Protein AF-A0A7J4LM65-F1 (afdb_monomer)

Foldseek 3Di:
DDDDDPDQADPQAGPVRDGPPDFADWDKDWPPDVPAPTKIWIDGHPDTDIDGHHDPDQDPPPVPDDPPDGDDDDDD

Radius of gyration: 20.4 Å; Cα contacts (8 Å, |Δi|>4): 83; chains: 1; bounding box: 47×28×53 Å

Solvent-accessible surface area (backbone atoms only — not comparable to full-atom values): 5224 Å² total; per-residue (Å²): 139,86,80,79,73,95,62,72,58,58,98,71,28,32,85,86,74,40,47,86,89,54,77,64,62,72,46,79,46,72,63,76,41,90,88,38,75,38,27,37,37,41,32,51,59,89,46,75,47,78,48,76,40,84,60,95,68,88,60,81,62,65,90,73,57,55,97,89,52,84,85,87,83,87,86,133

Sequence (76 aa):
MNQKPEKLIDNGVRLDGRSPDELRPVKIDVGILNRADGSCYLELGGNKVIAAVYGPREVHPRHMQNSTSAVVRYRY

Nearest PDB structures (foldseek):
  2ba0-assembly1_E  TM=9.674E-01  e=5.938E-06  Archaeoglobus fulgidus
  3m85-assembly1_D  TM=9.780E-01  e=6.310E-06  Archaeoglobus fulgidus
  8xie-assembly1_D  TM=9.525E-01  e=4.414E-05  Thermoplasma acidophilum DSM 1728
  2pnz-assembly1_A  TM=9.837E-01  e=5.629E-05  Pyrococcus abyssi
  4ba1-assembly1_B  TM=9.140E-01  e=4.984E-05  Saccharolobus solfataricus

Mean predicted aligned error: 7.29 Å

Structure (mmCIF, N/CA/C/O backbone):
data_AF-A0A7J4LM65-F1
#
_entry.id   AF-A0A7J4LM65-F1
#
loop_
_atom_site.group_PDB
_atom_site.id
_atom_site.type_symbol
_atom_site.label_atom_id
_atom_site.label_alt_id
_atom_site.label_comp_id
_atom_site.label_asym_id
_atom_site.label_entity_id
_atom_site.label_seq_id
_atom_site.pdbx_PDB_ins_code
_atom_site.Cartn_x
_atom_site.Cartn_y
_atom_site.Cartn_z
_atom_site.occupancy
_atom_site.B_iso_or_equiv
_atom_site.auth_seq_id
_atom_site.auth_comp_id
_atom_site.auth_asym_id
_atom_site.auth_atom_id
_atom_site.pdbx_PDB_model_num
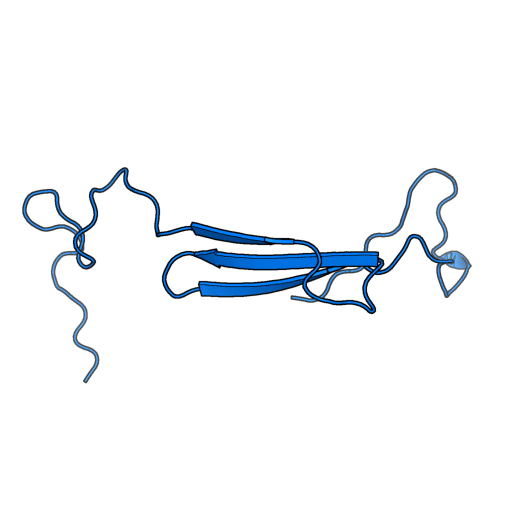ATOM 1 N N . MET A 1 1 ? -25.340 18.867 13.015 1.00 45.97 1 MET A N 1
ATOM 2 C CA . MET 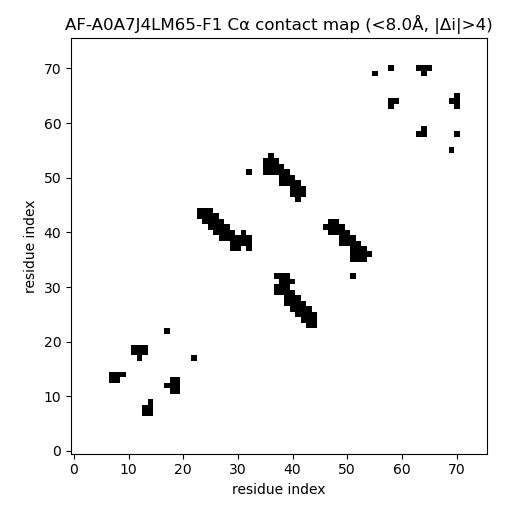A 1 1 ? -24.983 18.982 14.446 1.00 45.97 1 MET A CA 1
ATOM 3 C C . MET A 1 1 ? -23.647 18.294 14.643 1.00 45.97 1 MET A C 1
ATOM 5 O O . MET A 1 1 ? -23.597 17.084 14.523 1.00 45.97 1 MET A O 1
ATOM 9 N N . ASN A 1 2 ? -22.568 19.050 14.846 1.00 50.66 2 ASN A N 1
ATOM 10 C CA . ASN A 1 2 ? -21.236 18.496 15.102 1.00 50.66 2 ASN A CA 1
ATOM 11 C C . ASN A 1 2 ? -20.807 18.999 16.487 1.00 50.66 2 ASN A C 1
ATOM 13 O O . ASN A 1 2 ? -20.117 20.010 16.603 1.00 50.66 2 ASN A O 1
ATOM 17 N N . GLN A 1 3 ? -21.334 18.375 17.543 1.00 64.50 3 GLN A N 1
ATOM 18 C CA . GLN A 1 3 ? -20.868 18.657 18.899 1.00 64.50 3 GLN A CA 1
ATOM 19 C C . GLN A 1 3 ? -19.539 17.925 19.084 1.00 64.50 3 GLN A C 1
ATOM 21 O O . GLN A 1 3 ? -19.472 16.707 18.929 1.00 64.50 3 GLN A O 1
ATOM 26 N N . LYS A 1 4 ? -18.464 18.677 19.337 1.00 69.19 4 LYS A N 1
ATOM 27 C CA . LYS A 1 4 ? -17.175 18.082 19.694 1.00 69.19 4 LYS A CA 1
ATOM 28 C C . LYS A 1 4 ? -17.335 17.373 21.045 1.00 69.19 4 LYS A C 1
ATOM 30 O O . LYS A 1 4 ? -17.872 17.993 21.960 1.00 69.19 4 LYS A O 1
ATOM 35 N N . PRO A 1 5 ? -16.880 16.120 21.186 1.00 74.38 5 PRO A N 1
ATOM 36 C CA . PRO A 1 5 ? -16.924 15.431 22.468 1.00 74.38 5 PRO A CA 1
ATOM 37 C C . PRO A 1 5 ? -15.997 16.132 23.471 1.00 74.38 5 PRO A C 1
ATOM 39 O O . PRO A 1 5 ? -14.871 16.489 23.125 1.00 74.38 5 PRO A O 1
ATOM 42 N N . GLU A 1 6 ? -16.468 16.326 24.705 1.00 77.94 6 GLU A N 1
ATOM 43 C CA . GLU A 1 6 ? -15.703 16.981 25.782 1.00 77.94 6 GLU A CA 1
ATOM 44 C C . GLU A 1 6 ? -14.471 16.171 26.213 1.00 77.94 6 GLU A C 1
ATOM 46 O O . GLU A 1 6 ? -13.473 16.742 26.653 1.00 77.94 6 GLU A O 1
ATOM 51 N N . LYS A 1 7 ? -14.517 14.840 26.066 1.00 80.38 7 LYS A N 1
ATOM 52 C CA . LYS A 1 7 ? -13.419 13.920 26.389 1.00 80.38 7 LYS A CA 1
ATOM 53 C C . LYS A 1 7 ? -13.214 12.915 25.259 1.00 80.38 7 LYS A C 1
ATOM 55 O O . LYS A 1 7 ? -14.173 12.409 24.690 1.00 80.38 7 LYS A O 1
ATOM 60 N N . LEU A 1 8 ? -11.953 12.625 24.938 1.00 81.31 8 LEU A N 1
ATOM 61 C CA . LEU A 1 8 ? -11.568 11.661 23.892 1.00 81.31 8 LEU A CA 1
ATOM 62 C C . LEU A 1 8 ? -11.417 10.225 24.422 1.00 81.31 8 LEU A C 1
ATOM 64 O O . LEU A 1 8 ? -11.438 9.269 23.645 1.00 81.31 8 LEU A O 1
ATOM 68 N N . ILE A 1 9 ? -11.225 10.094 25.733 1.00 84.38 9 ILE A N 1
ATOM 69 C CA . ILE A 1 9 ? -11.066 8.836 26.457 1.00 84.38 9 ILE A CA 1
ATOM 70 C C . ILE A 1 9 ? -11.864 8.987 27.750 1.00 84.38 9 ILE A C 1
ATOM 72 O O . ILE A 1 9 ? -11.689 9.981 28.460 1.00 84.38 9 ILE A O 1
ATOM 76 N N . ASP A 1 10 ? -12.725 8.020 28.043 1.00 84.75 10 ASP A N 1
ATOM 77 C CA . ASP A 1 10 ? -13.477 7.949 29.291 1.00 84.75 10 ASP A CA 1
ATOM 78 C C . ASP A 1 10 ? -13.257 6.581 29.938 1.00 84.75 10 ASP A C 1
ATOM 80 O O . ASP A 1 10 ? -13.362 5.547 29.280 1.00 84.75 10 ASP A O 1
ATOM 84 N N . ASN A 1 11 ? -12.875 6.574 31.215 1.00 82.75 11 ASN A N 1
ATOM 85 C CA . ASN A 1 11 ? -12.571 5.357 31.980 1.00 82.75 11 ASN A CA 1
ATOM 86 C C . ASN A 1 11 ? -11.579 4.392 31.294 1.00 82.75 11 ASN A C 1
ATOM 88 O O . ASN A 1 11 ? -11.697 3.176 31.407 1.00 82.75 11 ASN A O 1
ATOM 92 N N . GLY A 1 12 ? -10.595 4.938 30.568 1.00 81.56 12 GLY A N 1
ATOM 93 C CA . GLY A 1 12 ? -9.580 4.152 29.859 1.00 81.56 12 GLY A CA 1
ATOM 94 C C . GLY A 1 12 ? -10.032 3.583 28.511 1.00 81.56 12 GLY A C 1
ATOM 95 O O . GLY A 1 12 ? -9.231 2.940 27.843 1.00 81.56 12 GLY A O 1
ATOM 96 N N . VAL A 1 13 ? -11.264 3.857 28.072 1.00 86.75 13 VAL A N 1
ATOM 97 C CA . VAL A 1 13 ? -11.801 3.427 26.775 1.00 86.75 13 VAL A CA 1
ATOM 98 C C . VAL A 1 13 ? -11.965 4.642 25.864 1.00 86.75 13 VAL A C 1
ATOM 100 O O . VAL A 1 13 ? -12.400 5.718 26.281 1.00 86.75 13 VAL A O 1
ATOM 103 N N . ARG A 1 14 ? -11.569 4.500 24.601 1.00 87.94 14 ARG A N 1
ATOM 104 C CA . ARG A 1 14 ? -11.724 5.553 23.591 1.00 87.94 14 ARG A CA 1
ATOM 105 C C . ARG A 1 14 ? -13.186 5.687 23.153 1.00 87.94 14 ARG A C 1
ATOM 107 O O . ARG A 1 14 ? -13.980 4.766 23.309 1.00 87.94 14 ARG A O 1
ATOM 114 N N . LEU A 1 15 ? -13.514 6.799 22.494 1.00 85.81 15 LEU A N 1
ATOM 115 C CA . LEU A 1 15 ? -14.849 7.060 21.921 1.00 85.81 15 LEU A CA 1
ATOM 116 C C . LEU A 1 15 ? -15.398 5.944 21.016 1.00 85.81 15 LEU A C 1
ATOM 118 O O . LEU A 1 15 ? -16.607 5.814 20.859 1.00 85.81 15 LEU A O 1
ATOM 122 N N . ASP A 1 16 ? -14.517 5.167 20.393 1.00 81.75 16 ASP A N 1
ATOM 123 C CA . ASP A 1 16 ? -14.852 4.068 19.492 1.00 81.75 16 ASP A CA 1
ATOM 124 C C . ASP A 1 16 ? -14.853 2.685 20.164 1.00 81.75 16 ASP A C 1
ATOM 126 O O . ASP A 1 16 ? -14.904 1.671 19.473 1.00 81.75 16 ASP A O 1
ATOM 130 N N . GLY A 1 17 ? -14.797 2.634 21.500 1.00 86.00 17 GLY A N 1
ATOM 131 C CA . GLY A 1 17 ? -14.870 1.396 22.283 1.00 86.00 17 GLY A CA 1
ATOM 132 C C . GLY A 1 17 ? -13.557 0.615 22.376 1.00 86.00 17 GLY A C 1
ATOM 133 O O . GLY A 1 17 ? -13.539 -0.466 22.954 1.00 86.00 17 GLY A O 1
ATOM 134 N N . ARG A 1 18 ? -12.465 1.151 21.820 1.00 88.19 18 ARG A N 1
ATOM 135 C CA . ARG A 1 18 ? -11.145 0.504 21.774 1.00 88.19 18 ARG A CA 1
ATOM 136 C C . ARG A 1 18 ? -10.246 0.963 22.919 1.00 88.19 18 ARG A C 1
ATOM 138 O O . ARG A 1 18 ? -10.389 2.086 23.416 1.00 88.19 18 ARG A O 1
ATOM 145 N N . SER A 1 19 ? -9.283 0.125 23.293 1.00 89.75 19 SER A N 1
ATOM 146 C CA . SER A 1 19 ? -8.244 0.509 24.262 1.00 89.75 19 SER A CA 1
ATOM 147 C C . SER A 1 19 ? -7.257 1.523 23.650 1.00 89.75 19 SER A C 1
ATOM 149 O O . SER A 1 19 ? -7.146 1.606 22.422 1.00 89.75 19 SER A O 1
ATOM 151 N N . PRO A 1 20 ? -6.517 2.312 24.453 1.00 85.31 20 PRO A N 1
ATOM 152 C CA . PRO A 1 20 ? -5.541 3.278 23.941 1.00 85.31 20 PRO A CA 1
ATOM 153 C C . PRO A 1 20 ? -4.452 2.637 23.069 1.00 85.31 20 PRO A C 1
ATOM 155 O O . PRO A 1 20 ? -4.046 3.240 22.076 1.00 85.31 20 PRO A O 1
ATOM 158 N N . ASP A 1 21 ? -4.063 1.404 23.398 1.00 89.19 21 ASP A N 1
ATOM 159 C CA . ASP A 1 21 ? -3.021 0.631 22.708 1.00 89.19 21 ASP A CA 1
ATOM 160 C C . ASP A 1 21 ? -3.568 -0.270 21.584 1.00 89.19 21 ASP A C 1
ATOM 162 O O . ASP A 1 21 ? -2.821 -0.988 20.920 1.00 89.19 21 ASP A O 1
ATOM 166 N N . GLU A 1 22 ? -4.882 -0.250 21.351 1.00 89.69 22 GLU A N 1
ATOM 167 C CA . GLU A 1 22 ? -5.535 -1.126 20.385 1.00 89.69 22 GLU A CA 1
ATOM 168 C C . GLU A 1 22 ? -5.607 -0.481 18.993 1.00 89.69 22 GLU A C 1
ATOM 170 O O . GLU A 1 22 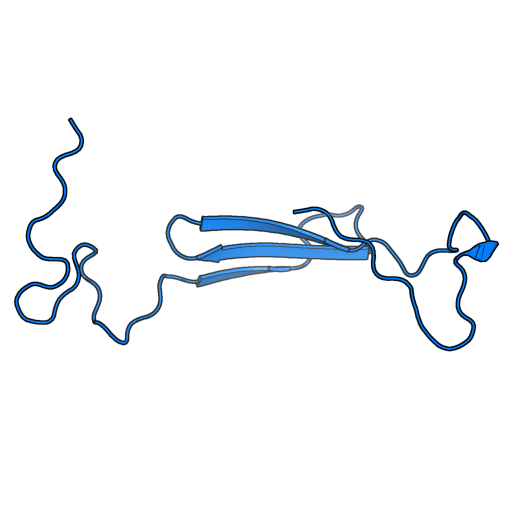? -6.111 0.635 18.792 1.00 89.69 22 GLU A O 1
ATOM 175 N N . LEU A 1 23 ? -5.129 -1.214 17.987 1.00 88.88 23 LEU A N 1
ATOM 176 C CA . LEU A 1 23 ? -5.192 -0.792 16.590 1.00 88.88 23 LEU A CA 1
ATOM 177 C C . LEU A 1 23 ? -6.621 -0.853 16.039 1.00 88.88 23 LEU A C 1
ATOM 179 O O . LEU A 1 23 ? -7.510 -1.511 16.576 1.00 88.88 23 LEU A O 1
ATOM 183 N N . ARG A 1 24 ? -6.887 -0.096 14.968 1.00 92.31 24 ARG A N 1
ATOM 184 C CA . ARG A 1 24 ? -8.165 -0.232 14.248 1.00 92.31 24 ARG A CA 1
ATOM 185 C C . ARG A 1 24 ? -8.165 -1.581 13.529 1.00 92.31 24 ARG A C 1
ATOM 187 O O . ARG A 1 24 ? -7.083 -2.021 13.145 1.00 92.31 24 ARG A O 1
ATOM 194 N N . PRO A 1 25 ? -9.335 -2.192 13.276 1.00 92.44 25 PRO A N 1
ATOM 195 C CA . PRO A 1 25 ? -9.413 -3.385 12.441 1.00 92.44 25 PRO A CA 1
ATOM 196 C C . PRO A 1 25 ? -8.690 -3.160 11.110 1.00 92.44 25 PRO A C 1
ATOM 198 O O . PRO A 1 25 ? -8.965 -2.168 10.427 1.00 92.44 25 PRO A O 1
ATOM 201 N N . VAL A 1 26 ? -7.753 -4.053 10.784 1.00 95.19 26 VAL A N 1
ATOM 202 C CA . VAL A 1 26 ? -6.945 -3.995 9.561 1.00 95.19 26 VAL A CA 1
ATOM 203 C C . VAL A 1 26 ? -7.391 -5.106 8.620 1.00 95.19 26 VAL A C 1
ATOM 205 O O . VAL A 1 26 ? -7.439 -6.268 9.020 1.00 95.19 26 VAL A O 1
ATOM 208 N N . LYS A 1 27 ? -7.667 -4.761 7.363 1.00 95.31 27 LYS A N 1
ATOM 209 C CA . LYS A 1 27 ? -7.892 -5.725 6.282 1.00 95.31 27 LYS A CA 1
ATOM 210 C C . LYS A 1 27 ? -6.932 -5.427 5.140 1.00 95.31 27 LYS A C 1
ATOM 212 O O . LYS A 1 27 ? -6.799 -4.270 4.750 1.00 95.31 27 LYS A O 1
ATOM 217 N N . ILE A 1 28 ? -6.268 -6.455 4.620 1.00 95.62 28 ILE A N 1
ATOM 218 C CA . ILE A 1 28 ? -5.316 -6.329 3.514 1.00 95.62 28 ILE A CA 1
ATOM 219 C C . ILE A 1 28 ? -5.649 -7.394 2.477 1.00 95.62 28 ILE A C 1
ATOM 221 O O . ILE A 1 28 ? -5.555 -8.579 2.782 1.00 95.62 28 ILE A O 1
ATOM 225 N N . ASP A 1 29 ? -5.987 -6.969 1.261 1.00 95.31 29 ASP A N 1
ATOM 226 C CA . ASP A 1 29 ? -6.177 -7.867 0.122 1.00 95.31 29 ASP A CA 1
ATOM 227 C C . ASP A 1 29 ? -5.183 -7.491 -0.989 1.00 95.31 29 ASP A C 1
ATOM 229 O O . ASP A 1 29 ? -5.166 -6.359 -1.477 1.00 95.31 29 ASP A O 1
ATOM 233 N N . VAL A 1 30 ? -4.334 -8.433 -1.399 1.00 94.75 30 VAL A N 1
ATOM 234 C CA . VAL A 1 30 ? -3.325 -8.233 -2.455 1.00 94.75 30 VAL A CA 1
ATOM 235 C C . VAL A 1 30 ? -3.822 -8.740 -3.808 1.00 94.75 30 VAL A C 1
ATOM 237 O O . VAL A 1 30 ? -4.605 -9.682 -3.876 1.00 94.75 30 VAL A O 1
ATOM 240 N N . GLY A 1 31 ? -3.358 -8.126 -4.899 1.00 91.38 31 GLY A N 1
ATOM 241 C CA . GLY A 1 31 ? -3.666 -8.580 -6.261 1.00 91.38 31 GLY A CA 1
ATOM 242 C C . GLY A 1 31 ? -5.092 -8.274 -6.731 1.00 91.38 31 GLY A C 1
ATOM 243 O O . GLY A 1 31 ? -5.586 -8.918 -7.648 1.00 91.38 31 GLY A O 1
ATOM 244 N N . ILE A 1 32 ? -5.760 -7.290 -6.123 1.00 93.19 32 ILE A N 1
ATOM 245 C CA . ILE A 1 32 ? -7.151 -6.931 -6.442 1.00 93.19 32 ILE A CA 1
ATOM 246 C C . ILE A 1 32 ? -7.355 -6.342 -7.851 1.00 93.19 32 ILE A C 1
ATOM 248 O O . ILE A 1 32 ? -8.464 -6.376 -8.381 1.00 93.19 32 ILE A O 1
ATOM 252 N N . LEU A 1 33 ? -6.314 -5.772 -8.465 1.00 91.69 33 LEU A N 1
ATOM 253 C CA . LEU A 1 33 ? -6.366 -5.168 -9.797 1.00 91.69 33 LEU A CA 1
ATOM 254 C C . LEU A 1 33 ? -5.584 -6.014 -10.800 1.00 91.69 33 LEU A C 1
ATOM 256 O O . LEU A 1 33 ? -4.357 -6.016 -10.789 1.00 91.69 33 LEU A O 1
ATOM 260 N N . ASN A 1 34 ? -6.298 -6.608 -11.755 1.00 89.88 34 ASN A N 1
ATOM 261 C CA . ASN A 1 34 ? -5.713 -7.456 -12.803 1.00 89.88 34 ASN A CA 1
ATOM 262 C C . ASN A 1 34 ? -4.793 -6.713 -13.790 1.00 89.88 34 ASN A C 1
ATOM 264 O O . ASN A 1 34 ? -4.020 -7.341 -14.501 1.00 89.88 34 ASN A O 1
ATOM 268 N N . ARG A 1 35 ? -4.922 -5.383 -13.906 1.00 90.12 35 ARG A N 1
ATOM 269 C CA . ARG A 1 35 ? -4.144 -4.566 -14.861 1.00 90.12 35 ARG A CA 1
ATOM 270 C C . ARG A 1 35 ? -2.867 -3.973 -14.269 1.00 90.12 35 ARG A C 1
ATOM 272 O O . ARG A 1 35 ? -2.055 -3.440 -15.022 1.00 90.12 35 ARG A O 1
ATOM 279 N N . ALA A 1 36 ? -2.751 -3.960 -12.945 1.00 91.56 36 ALA A N 1
ATOM 280 C CA . ALA A 1 36 ? -1.586 -3.417 -12.267 1.00 91.56 36 ALA A CA 1
ATOM 281 C C . ALA A 1 36 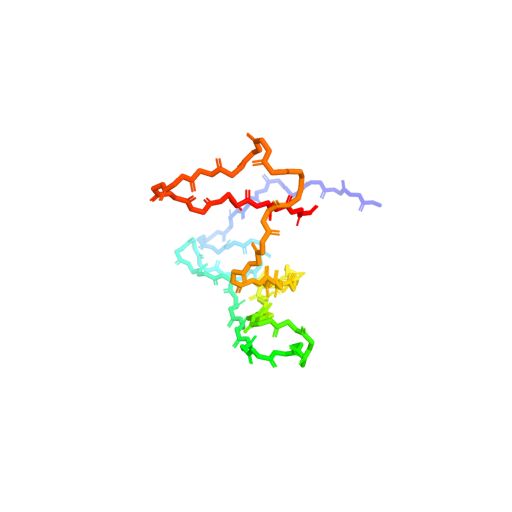? -0.544 -4.518 -12.086 1.00 91.56 36 ALA A C 1
ATOM 283 O O . ALA A 1 36 ? -0.903 -5.669 -11.853 1.00 91.56 36 ALA A O 1
ATOM 284 N N . ASP A 1 37 ? 0.733 -4.148 -12.159 1.00 92.19 37 ASP A N 1
ATOM 285 C CA . ASP A 1 37 ? 1.841 -5.078 -11.919 1.00 92.19 37 ASP A CA 1
ATOM 286 C C . ASP A 1 37 ? 1.863 -5.505 -10.437 1.00 92.19 37 ASP A C 1
ATOM 288 O O . ASP A 1 37 ? 2.156 -6.649 -10.100 1.00 92.19 37 ASP A O 1
ATOM 292 N N . GLY A 1 38 ? 1.462 -4.592 -9.547 1.00 93.88 38 GLY A N 1
ATOM 293 C CA . GLY A 1 38 ? 1.138 -4.885 -8.156 1.00 93.88 38 GLY A CA 1
ATOM 294 C C . GLY A 1 38 ? -0.067 -4.074 -7.698 1.00 93.88 38 GLY A C 1
ATOM 295 O O . GLY A 1 38 ? -0.243 -2.922 -8.092 1.00 93.88 38 GLY A O 1
ATOM 296 N N . SER A 1 39 ? -0.919 -4.652 -6.857 1.00 95.56 39 SER A N 1
ATOM 297 C CA . SER A 1 39 ? -2.054 -3.932 -6.277 1.00 95.56 39 SER A CA 1
ATOM 298 C C . SER A 1 39 ? -2.377 -4.406 -4.871 1.00 95.56 39 SER A C 1
ATOM 300 O O . SER A 1 39 ? -2.118 -5.556 -4.514 1.00 95.56 39 SER A O 1
ATOM 302 N N . CYS A 1 40 ? -2.926 -3.500 -4.070 1.00 96.19 40 CYS A N 1
ATOM 303 C CA . CYS A 1 40 ? -3.278 -3.757 -2.684 1.00 96.19 40 CYS A CA 1
ATOM 304 C C . CYS A 1 40 ? -4.515 -2.947 -2.293 1.00 96.19 40 CYS A C 1
ATOM 306 O O . CYS A 1 40 ? -4.604 -1.751 -2.579 1.00 96.19 40 CYS A O 1
ATOM 308 N N . TYR A 1 41 ? -5.451 -3.606 -1.628 1.00 96.12 41 TYR A N 1
ATOM 309 C CA . TYR A 1 41 ? -6.551 -2.997 -0.907 1.00 96.12 41 TYR A CA 1
ATOM 310 C C . TYR A 1 41 ? -6.232 -2.992 0.583 1.00 96.12 41 TYR A C 1
ATOM 312 O O . TYR A 1 41 ? -5.895 -4.034 1.144 1.00 96.12 41 TYR A O 1
ATOM 320 N N . LEU A 1 42 ? -6.360 -1.831 1.217 1.00 95.88 42 LEU A N 1
ATOM 321 C CA . LEU A 1 42 ? -6.136 -1.647 2.644 1.00 95.88 42 LEU A CA 1
ATOM 322 C C . LEU A 1 42 ? -7.379 -1.033 3.283 1.00 95.88 42 LEU A C 1
ATOM 324 O O . LEU A 1 42 ? -7.814 0.054 2.894 1.00 95.88 42 LEU A O 1
ATOM 328 N N . GLU A 1 43 ? -7.896 -1.686 4.318 1.00 96.56 43 GLU A N 1
ATOM 329 C CA . GLU A 1 43 ? -8.866 -1.099 5.235 1.00 96.56 43 GLU A CA 1
ATOM 330 C C . GLU A 1 43 ? -8.243 -0.923 6.618 1.00 96.56 43 GLU A C 1
ATOM 332 O O . GLU A 1 43 ? -7.624 -1.843 7.149 1.00 96.56 43 GLU A O 1
ATOM 337 N N . LEU A 1 44 ? -8.425 0.258 7.208 1.00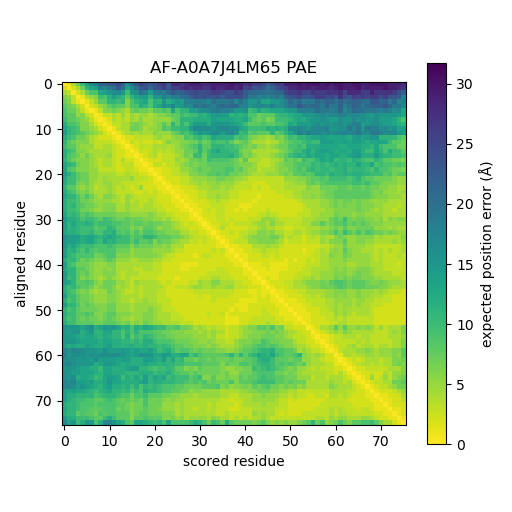 94.88 44 LEU A N 1
ATOM 338 C CA . LEU A 1 44 ? -8.036 0.577 8.579 1.00 94.88 44 LEU A CA 1
ATOM 339 C C . LEU A 1 44 ? -9.210 1.266 9.287 1.00 94.88 44 LEU A C 1
ATOM 341 O O . LEU A 1 44 ? -9.356 2.495 9.267 1.00 94.88 44 LEU A O 1
ATOM 345 N N . GLY A 1 45 ? -10.077 0.470 9.910 1.00 92.19 45 GLY A N 1
ATOM 346 C CA . GLY A 1 45 ? -11.366 0.931 10.427 1.00 92.19 45 GLY A CA 1
ATOM 347 C C . GLY A 1 45 ? -12.237 1.514 9.308 1.00 92.19 45 GLY A C 1
ATOM 348 O O . GLY A 1 45 ? -12.623 0.801 8.391 1.00 92.19 45 GLY A O 1
ATOM 349 N N . GLY A 1 46 ? -12.537 2.816 9.365 1.00 90.12 46 GLY A N 1
ATOM 350 C CA . GLY A 1 46 ? -13.295 3.511 8.312 1.00 90.12 46 GLY A CA 1
ATOM 351 C C . GLY A 1 46 ? -12.473 3.928 7.085 1.00 90.12 46 GLY A C 1
ATOM 352 O O . GLY A 1 46 ? -13.053 4.306 6.070 1.00 90.12 46 GLY A O 1
ATOM 353 N N . ASN A 1 47 ? -11.139 3.874 7.156 1.00 94.50 47 ASN A N 1
ATOM 354 C CA . ASN A 1 47 ? -10.283 4.250 6.032 1.00 94.50 47 ASN A CA 1
ATOM 355 C C . ASN A 1 47 ? -10.204 3.088 5.046 1.00 94.50 47 ASN A C 1
ATOM 357 O O . ASN A 1 47 ? -9.821 1.994 5.445 1.00 94.50 47 ASN A O 1
ATOM 361 N N . LYS A 1 48 ? -10.512 3.337 3.774 1.00 95.19 48 LYS A N 1
ATOM 362 C CA . LYS A 1 48 ? -10.416 2.353 2.690 1.00 95.19 48 LYS A CA 1
ATOM 363 C C . LYS A 1 48 ? -9.564 2.943 1.575 1.00 95.19 48 LYS A C 1
ATOM 365 O O . LYS A 1 48 ? -9.870 4.028 1.084 1.00 95.19 48 LYS A O 1
ATOM 370 N N . VAL A 1 49 ? -8.491 2.255 1.207 1.00 95.12 49 VAL A N 1
ATOM 371 C CA . VAL A 1 49 ? -7.505 2.731 0.233 1.00 95.12 49 VAL A CA 1
ATOM 372 C C . VAL A 1 49 ? -7.188 1.614 -0.752 1.00 95.12 49 VAL A C 1
ATOM 374 O O . VAL A 1 49 ? -7.045 0.456 -0.371 1.00 95.12 49 VAL A O 1
ATOM 377 N N . ILE A 1 50 ? -7.057 1.975 -2.027 1.00 94.75 50 ILE A N 1
ATOM 378 C CA . ILE A 1 50 ? -6.545 1.095 -3.077 1.00 94.75 50 ILE A CA 1
ATOM 379 C C . ILE A 1 50 ? -5.222 1.675 -3.566 1.00 94.75 50 ILE A C 1
ATOM 381 O O . ILE A 1 50 ? -5.159 2.839 -3.957 1.00 94.75 50 ILE A O 1
ATOM 385 N N . ALA A 1 51 ? -4.181 0.850 -3.574 1.00 94.62 51 ALA A N 1
ATOM 386 C CA . ALA A 1 51 ? -2.883 1.161 -4.146 1.00 94.62 51 ALA A CA 1
ATOM 387 C C . ALA A 1 51 ? -2.633 0.292 -5.384 1.00 94.62 51 ALA A C 1
ATOM 389 O O . ALA A 1 51 ? -2.930 -0.905 -5.395 1.00 94.62 51 ALA A O 1
ATOM 390 N N . ALA A 1 52 ? -2.062 0.901 -6.420 1.00 94.50 52 ALA A N 1
ATOM 391 C CA . ALA A 1 52 ? -1.658 0.229 -7.646 1.00 94.50 52 ALA A CA 1
ATOM 392 C C . ALA A 1 52 ? -0.244 0.667 -8.029 1.00 94.50 52 ALA A C 1
ATOM 394 O O . ALA A 1 52 ? 0.076 1.855 -8.005 1.00 94.50 52 ALA A O 1
ATOM 395 N N . VAL A 1 53 ? 0.586 -0.300 -8.398 1.00 95.06 53 VAL A N 1
ATOM 396 C CA . VAL A 1 53 ? 1.955 -0.116 -8.867 1.00 95.06 53 VAL A CA 1
ATOM 397 C C . VAL A 1 53 ? 2.011 -0.540 -10.327 1.00 95.06 53 VAL A C 1
ATOM 399 O O . VAL A 1 53 ? 1.513 -1.603 -10.700 1.00 95.06 53 VAL A O 1
ATOM 402 N N . TYR A 1 54 ? 2.614 0.316 -11.147 1.00 92.62 54 TYR A N 1
ATOM 403 C CA . TYR A 1 54 ? 2.782 0.099 -12.576 1.00 92.62 54 TYR A CA 1
ATOM 4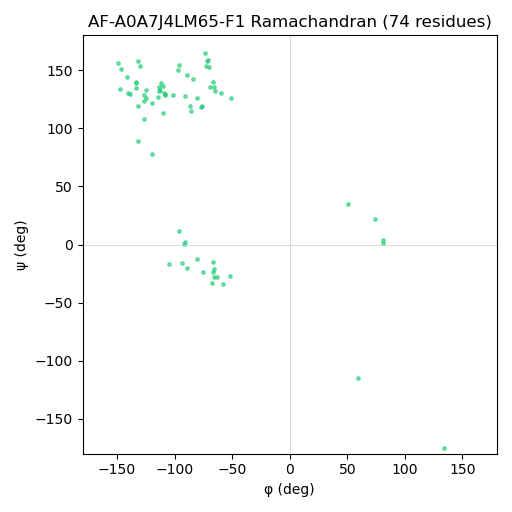04 C C . TYR A 1 54 ? 4.259 0.254 -12.933 1.00 92.62 54 TYR A C 1
ATOM 406 O O . TYR A 1 54 ? 4.786 1.368 -12.938 1.00 92.62 54 TYR A O 1
ATOM 414 N N . GLY A 1 55 ? 4.919 -0.856 -13.242 1.00 89.81 55 GLY A N 1
ATOM 415 C CA . GLY A 1 55 ? 6.315 -0.902 -13.650 1.00 89.81 55 GLY A CA 1
ATOM 416 C C . GLY A 1 55 ? 7.145 -1.974 -12.956 1.00 89.81 55 GLY A C 1
ATOM 417 O O . GLY A 1 55 ? 6.608 -2.787 -12.208 1.00 89.81 55 GLY A O 1
ATOM 418 N N . PRO A 1 56 ? 8.462 -1.989 -13.213 1.00 90.88 56 PRO A N 1
ATOM 419 C CA . PRO A 1 56 ? 9.262 -0.941 -13.865 1.00 90.88 56 PRO A CA 1
ATOM 420 C C . PRO A 1 56 ? 8.919 -0.715 -15.351 1.00 90.88 56 PRO A C 1
ATOM 422 O O . PRO A 1 56 ? 8.654 -1.658 -16.088 1.00 90.88 56 PRO A O 1
ATOM 425 N N . ARG A 1 57 ? 8.899 0.550 -15.796 1.00 89.94 57 ARG A N 1
ATOM 426 C CA . ARG A 1 57 ? 8.673 0.946 -17.204 1.00 89.94 57 ARG A CA 1
ATOM 427 C C . ARG A 1 57 ? 9.720 1.958 -17.635 1.00 89.94 57 ARG A C 1
ATOM 429 O O . ARG A 1 57 ? 10.291 2.650 -16.792 1.00 89.94 57 ARG A O 1
ATOM 436 N N . GLU A 1 58 ? 9.941 2.069 -18.942 1.00 88.38 58 GLU A N 1
ATOM 437 C CA . GLU A 1 58 ? 10.846 3.080 -19.477 1.00 88.38 58 GLU A CA 1
ATOM 438 C C . GLU A 1 58 ? 10.364 4.491 -19.104 1.00 88.38 58 GLU A C 1
ATOM 440 O O . GLU A 1 58 ? 9.192 4.847 -19.262 1.00 88.38 58 GLU A O 1
ATOM 445 N N . VAL A 1 59 ? 11.279 5.301 -18.567 1.00 88.06 59 VAL A N 1
ATOM 446 C CA . VAL A 1 59 ? 10.958 6.670 -18.168 1.00 88.06 59 VAL A CA 1
ATOM 447 C C . VAL A 1 59 ? 10.881 7.542 -19.414 1.00 88.06 59 VAL A C 1
ATOM 449 O O . VAL A 1 59 ? 11.876 7.745 -20.112 1.00 88.06 59 VAL A O 1
ATOM 452 N N . HIS A 1 60 ? 9.706 8.125 -19.629 1.00 83.94 60 HIS A N 1
ATOM 453 C CA . HIS A 1 60 ? 9.496 9.227 -20.561 1.00 83.94 60 HIS A CA 1
ATOM 454 C C . HIS A 1 60 ? 9.210 10.513 -19.770 1.00 83.94 60 HIS A C 1
ATOM 456 O O . HIS A 1 60 ? 8.352 10.485 -18.870 1.00 83.94 60 HIS A O 1
ATOM 462 N N . PRO A 1 61 ? 9.893 11.644 -20.054 1.00 88.06 61 PRO A N 1
ATOM 463 C CA . PRO A 1 61 ? 10.979 11.873 -21.031 1.00 88.06 61 PRO A CA 1
ATOM 464 C C . PRO A 1 61 ? 12.342 11.255 -20.645 1.00 88.06 61 PRO A C 1
ATOM 466 O O . PRO A 1 61 ? 12.648 11.131 -19.461 1.00 88.06 61 PRO A O 1
ATOM 469 N N . ARG A 1 62 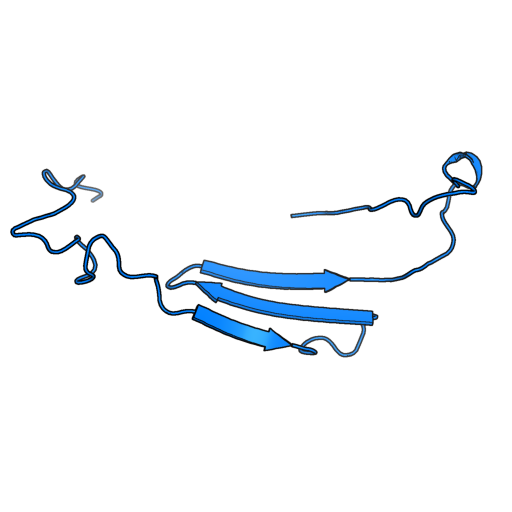? 13.196 10.940 -21.639 1.00 83.81 62 ARG A N 1
ATOM 470 C CA . ARG A 1 62 ? 14.488 10.237 -21.437 1.00 83.81 62 ARG A CA 1
ATOM 471 C C . ARG A 1 62 ? 15.504 10.999 -20.580 1.00 83.81 62 ARG A C 1
ATOM 473 O O . ARG A 1 62 ? 16.296 10.366 -19.901 1.00 83.81 62 ARG A O 1
ATOM 480 N N . HIS A 1 63 ? 15.471 12.334 -20.553 1.00 86.44 63 HIS A N 1
ATOM 481 C CA . HIS A 1 63 ? 16.398 13.123 -19.724 1.00 86.44 63 HIS A CA 1
ATOM 482 C C . HIS A 1 63 ? 16.174 12.941 -18.212 1.00 86.44 63 HIS A C 1
ATOM 484 O O . HIS A 1 63 ? 17.025 13.329 -17.424 1.00 86.44 63 HIS A O 1
ATOM 490 N N . MET A 1 64 ? 15.032 12.376 -17.798 1.00 86.31 64 MET A N 1
ATOM 491 C CA . MET A 1 64 ? 14.769 12.031 -16.397 1.00 86.31 64 MET A CA 1
ATOM 492 C C . MET A 1 64 ? 15.204 10.603 -16.046 1.00 86.31 64 MET A C 1
ATOM 494 O O . MET A 1 64 ? 14.971 10.159 -14.925 1.00 86.31 64 MET A O 1
ATOM 498 N N . GLN A 1 65 ? 15.787 9.855 -16.988 1.00 87.81 65 GLN A N 1
ATOM 499 C CA . GLN A 1 65 ? 16.332 8.530 -16.705 1.00 87.81 65 GLN A CA 1
ATOM 500 C C . GLN A 1 65 ? 17.569 8.660 -15.813 1.00 87.81 65 GLN A C 1
ATOM 502 O O . GLN A 1 65 ? 18.438 9.495 -16.053 1.00 87.81 65 GLN A O 1
ATOM 507 N N . ASN A 1 66 ? 17.647 7.805 -14.796 1.00 88.12 66 ASN A N 1
ATOM 508 C CA . ASN A 1 66 ? 18.827 7.654 -13.957 1.00 88.12 66 ASN A CA 1
ATOM 509 C C . ASN A 1 66 ? 19.416 6.257 -14.194 1.00 88.12 66 ASN A C 1
ATOM 511 O O . ASN A 1 66 ? 18.674 5.280 -14.281 1.00 88.12 66 ASN A O 1
ATOM 515 N N . SER A 1 67 ? 20.737 6.159 -14.336 1.00 88.12 67 SER A N 1
ATOM 516 C CA . SER A 1 67 ? 21.430 4.897 -14.619 1.00 88.12 67 SER A CA 1
ATOM 517 C C . SER A 1 67 ? 21.529 3.980 -13.400 1.00 88.12 67 SER A C 1
ATOM 519 O O . SER A 1 67 ? 21.665 2.771 -13.559 1.00 88.12 67 SER A O 1
ATOM 521 N N . THR A 1 68 ? 21.463 4.539 -12.189 1.00 94.06 68 THR A N 1
ATOM 522 C CA . THR A 1 68 ? 21.674 3.797 -10.936 1.00 94.06 68 THR A CA 1
ATOM 523 C C . THR A 1 68 ? 20.391 3.500 -10.168 1.00 94.06 68 THR A C 1
ATOM 525 O O . THR A 1 68 ? 20.403 2.655 -9.276 1.00 94.06 68 THR A O 1
ATOM 528 N N . SER A 1 69 ? 19.283 4.183 -10.470 1.00 91.88 69 SER A N 1
ATOM 529 C CA . SER A 1 69 ? 18.046 4.082 -9.687 1.00 91.88 69 SER A CA 1
ATOM 530 C C . SER A 1 69 ? 16.784 4.296 -10.521 1.00 91.88 69 SER A C 1
ATOM 532 O O . SER A 1 69 ? 16.803 4.943 -11.567 1.00 91.88 69 SER A O 1
ATOM 534 N N . ALA A 1 70 ? 15.664 3.754 -10.038 1.00 90.81 70 ALA A N 1
ATOM 535 C CA . ALA A 1 70 ? 14.353 3.972 -10.634 1.00 90.81 70 ALA A CA 1
ATOM 536 C C . ALA A 1 70 ? 13.729 5.283 -10.135 1.00 90.81 70 ALA A C 1
ATOM 538 O O . ALA A 1 70 ? 13.818 5.628 -8.957 1.00 90.81 70 ALA A O 1
ATOM 539 N N . VAL A 1 71 ? 13.031 5.987 -11.026 1.00 90.19 71 VAL A N 1
ATOM 540 C CA . VAL A 1 71 ? 12.252 7.174 -10.661 1.00 90.19 71 VAL A CA 1
ATOM 541 C C . VAL A 1 71 ? 10.863 6.744 -10.199 1.00 90.19 71 VAL A C 1
ATOM 543 O O . VAL A 1 71 ? 10.068 6.240 -10.992 1.00 90.19 71 VAL A O 1
ATOM 546 N N . VAL A 1 72 ? 10.551 6.982 -8.925 1.00 91.81 72 VAL A N 1
ATOM 547 C CA . VAL A 1 72 ? 9.228 6.696 -8.357 1.00 91.81 72 VAL A CA 1
ATOM 548 C C . VAL A 1 72 ? 8.299 7.884 -8.594 1.00 91.81 72 VAL A C 1
ATOM 550 O O . VAL A 1 72 ? 8.548 8.989 -8.115 1.00 91.81 72 VAL A O 1
ATOM 553 N N . ARG A 1 73 ? 7.203 7.654 -9.324 1.00 89.75 73 ARG A N 1
ATOM 554 C CA . ARG A 1 73 ? 6.107 8.619 -9.496 1.00 89.75 73 ARG A CA 1
ATOM 555 C C . ARG A 1 73 ? 4.899 8.130 -8.706 1.00 89.75 73 ARG A C 1
ATOM 557 O O . ARG A 1 73 ? 4.496 6.983 -8.874 1.00 89.75 73 ARG A O 1
ATOM 564 N N . TYR A 1 74 ? 4.319 8.990 -7.876 1.00 91.06 74 TYR A N 1
ATOM 565 C CA . TYR A 1 74 ? 3.157 8.657 -7.0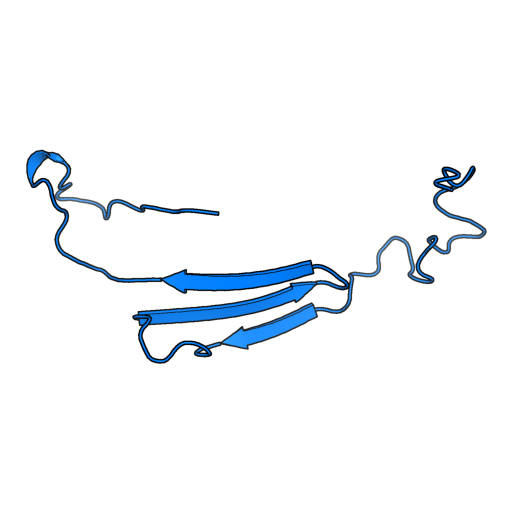53 1.00 91.06 74 TYR A CA 1
ATOM 566 C C . TYR A 1 74 ? 2.057 9.714 -7.192 1.00 91.06 74 TYR A C 1
ATOM 568 O O . TYR A 1 74 ? 2.320 10.874 -7.507 1.00 91.06 74 TYR A O 1
ATOM 576 N N . ARG A 1 75 ? 0.813 9.288 -6.966 1.00 91.38 75 ARG A N 1
ATOM 577 C CA . ARG A 1 75 ? -0.376 10.137 -6.847 1.00 91.38 75 ARG A CA 1
ATOM 578 C C . ARG A 1 75 ? -1.229 9.550 -5.725 1.00 91.38 75 ARG A C 1
ATOM 580 O 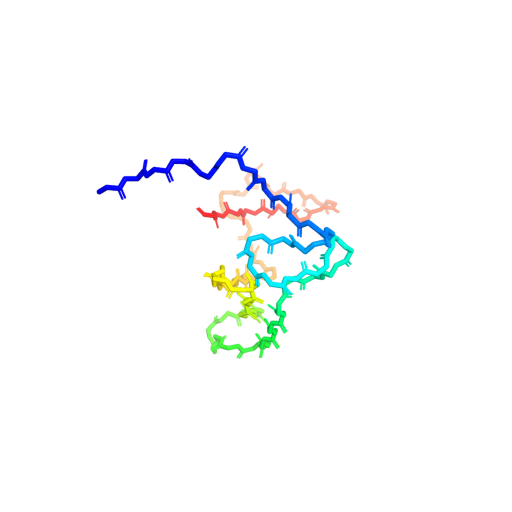O . ARG A 1 75 ? -1.444 8.339 -5.729 1.00 91.38 75 ARG A O 1
ATOM 587 N N . TYR A 1 76 ? -1.652 10.390 -4.788 1.00 86.81 76 TYR A N 1
ATOM 588 C CA . TYR A 1 76 ? -2.472 10.021 -3.633 1.00 86.81 76 TYR A CA 1
ATOM 589 C C . TYR A 1 76 ? -3.810 10.757 -3.657 1.00 86.81 76 TYR A C 1
ATOM 591 O O . TYR A 1 76 ? -3.891 11.803 -4.346 1.00 86.81 76 TYR A O 1
#

Secondary structure (DSSP, 8-state):
--PPPS-SEETTEETTS--TTPPPPEEEEE---TTSSEEEEEEETTEEEEEEE--S---SSGGG--SSS-------

pLDDT: mean 88.2, std 8.84, range [45.97, 96.56]